Protein AF-A0A9W4GPB2-F1 (afdb_monomer_lite)

Secondary structure (DSSP, 8-state):
--------PPPP--SS-HHHHHHHHHHHHHHHHHHHHH--PPPPPPP-SHHHHHHH-HHHHHHHHHHSSTTHHHH-SSHHHHHHHHHHHS-HHHHHHHHHHHHHHHHH--SHHHHHHHHHHTT--SPPPTT--HHHHHHHHHHHHHHHHHHHTT-

Foldseek 3Di:
DDDPPPPPDPDPPPVDPPVVVVVVVVVVVVVVVCCVPVVDDPDDADDDDLVSLCVQQVLLLCLQQPCQAPCNVVVAVDPVRSVVVCLVPDDLVSLVVNLVSLVVLCVNDVDLVVSVVSSVSSHRHDAQDPPDRSSRRSVVVSVVSVVSSVVVVVD

Organism: NCBI:txid887465

Sequence (155 aa):
MRHELGEFYPVPDTGVPGPGVQEWLLRLAGHIARSVTEGVVPPPDVPQTHWEWHARFPELAQLLGGWFSQDMPDEFDDHDAALADYLSGTASALVARLTGELHELLALVPDDADLALAAATLGLEVQPPPPYTPAAWLSHLATALTAAGGAAGAS

pLDDT: mean 86.88, std 15.54, range [36.31, 98.38]

Radius of gyration: 20.27 Å; chains: 1; bounding box: 42×47×56 Å

InterPro domains:
  IPR041129 CdiI immunity protein [PF18593] (56-145)

Structure (mmCIF, N/CA/C/O backbone):
data_AF-A0A9W4GPB2-F1
#
_entry.id   AF-A0A9W4GPB2-F1
#
loop_
_atom_site.group_PDB
_atom_site.id
_atom_site.type_symbol
_atom_site.label_atom_id
_atom_site.label_alt_id
_atom_site.label_comp_id
_atom_site.label_asym_id
_atom_site.label_entity_id
_atom_site.label_seq_id
_atom_site.pdbx_PDB_ins_code
_atom_site.Cartn_x
_atom_site.Cartn_y
_atom_site.Cartn_z
_atom_site.occupancy
_atom_site.B_iso_or_equiv
_atom_site.auth_seq_id
_atom_site.auth_comp_id
_atom_site.auth_asym_id
_atom_site.auth_atom_id
_atom_site.pdbx_PDB_model_num
ATOM 1 N N . MET A 1 1 ? -20.337 -33.134 18.725 1.00 36.31 1 MET A N 1
ATOM 2 C CA . MET A 1 1 ? -19.636 -32.511 19.868 1.00 36.31 1 MET A CA 1
ATOM 3 C C . MET A 1 1 ? -19.137 -31.155 19.389 1.00 36.31 1 MET A C 1
ATOM 5 O O . MET A 1 1 ? -18.280 -31.124 18.521 1.00 36.31 1 MET A O 1
ATOM 9 N N . ARG A 1 2 ? -19.769 -30.058 19.822 1.00 42.16 2 ARG A N 1
ATOM 10 C CA . ARG A 1 2 ? -19.366 -28.677 19.502 1.00 42.16 2 ARG A CA 1
ATOM 11 C C . ARG A 1 2 ? -18.335 -28.256 20.551 1.00 42.16 2 ARG A C 1
ATOM 13 O O . ARG A 1 2 ? -18.672 -28.269 21.728 1.00 42.16 2 ARG A O 1
ATOM 20 N N . HIS A 1 3 ? -17.107 -27.954 20.141 1.00 41.41 3 HIS A N 1
ATOM 21 C CA . HIS A 1 3 ? -16.107 -27.336 21.013 1.00 41.41 3 HIS A CA 1
ATOM 22 C C . HIS A 1 3 ? -16.380 -25.829 21.060 1.00 41.41 3 HIS A C 1
ATOM 24 O O . HIS A 1 3 ? -16.205 -25.135 20.062 1.00 41.41 3 HIS A O 1
ATOM 30 N N . GLU A 1 4 ? -16.844 -25.337 22.205 1.00 52.44 4 GLU A N 1
ATOM 31 C CA . GLU A 1 4 ? -16.811 -23.915 22.544 1.00 52.44 4 GLU A CA 1
ATOM 32 C C . GLU A 1 4 ? -15.387 -23.584 23.004 1.00 52.44 4 GLU A C 1
ATOM 34 O O . GLU A 1 4 ? -15.024 -23.812 24.154 1.00 52.44 4 GLU A O 1
ATOM 39 N N . LEU A 1 5 ? -14.550 -23.099 22.087 1.00 51.34 5 LEU A N 1
ATOM 40 C CA . LEU A 1 5 ? -13.285 -22.450 22.429 1.00 51.34 5 LEU A CA 1
ATOM 41 C C . LEU A 1 5 ? -13.564 -20.958 22.606 1.00 51.34 5 LEU A C 1
ATOM 43 O O . LEU A 1 5 ? -13.316 -20.145 21.722 1.00 51.34 5 LEU A O 1
ATOM 47 N N . GLY A 1 6 ? -14.138 -20.607 23.754 1.00 44.66 6 GLY A N 1
ATOM 48 C CA . GLY A 1 6 ? -13.972 -19.262 24.285 1.00 44.66 6 GLY A CA 1
ATOM 49 C C . GLY A 1 6 ? -12.561 -19.180 24.843 1.00 44.66 6 GLY A C 1
ATOM 50 O O . GLY A 1 6 ? -12.348 -19.521 26.005 1.00 44.66 6 GLY A O 1
ATOM 51 N N . GLU A 1 7 ? -11.587 -18.808 24.014 1.00 46.72 7 GLU A N 1
ATOM 52 C CA . GLU A 1 7 ? -10.258 -18.475 24.516 1.00 46.72 7 GLU A CA 1
ATOM 53 C C . GLU A 1 7 ? -10.392 -17.250 25.425 1.00 46.72 7 GLU A C 1
ATOM 55 O O . GLU A 1 7 ? -10.532 -16.113 24.976 1.00 46.72 7 GLU A O 1
ATOM 60 N N . PHE A 1 8 ? -10.403 -17.494 26.735 1.00 46.47 8 PHE A N 1
ATOM 61 C CA . PHE A 1 8 ? -10.183 -16.455 27.726 1.00 46.47 8 PHE A CA 1
ATOM 62 C C . PHE A 1 8 ? -8.715 -16.054 27.631 1.00 46.47 8 PHE A C 1
ATOM 64 O O . PHE A 1 8 ? -7.857 -16.629 28.299 1.00 46.47 8 PHE A O 1
ATOM 71 N N . TYR A 1 9 ? -8.428 -15.076 26.777 1.00 52.41 9 TYR A N 1
ATOM 72 C CA . TYR A 1 9 ? -7.155 -14.378 26.831 1.00 52.41 9 TYR A CA 1
ATOM 73 C C . TYR A 1 9 ? -7.083 -13.666 28.184 1.00 52.41 9 TYR A C 1
ATOM 75 O O . TYR A 1 9 ? -7.931 -12.809 28.462 1.00 52.41 9 TYR A O 1
ATOM 83 N N . PRO A 1 10 ? -6.129 -14.020 29.066 1.00 56.00 10 PRO A N 1
ATOM 84 C CA . PRO A 1 10 ? -5.882 -13.202 30.238 1.00 56.00 10 PRO A CA 1
ATOM 85 C C . PRO A 1 10 ? -5.551 -11.792 29.751 1.00 56.00 10 PRO A C 1
ATOM 87 O O . PRO A 1 10 ? -4.793 -11.626 28.794 1.00 56.00 10 PRO A O 1
ATOM 90 N N . VAL A 1 11 ? -6.153 -10.782 30.384 1.00 55.78 11 VAL A N 1
ATOM 91 C CA . VAL A 1 11 ? -5.831 -9.383 30.090 1.00 55.78 11 VAL A CA 1
ATOM 92 C C . VAL A 1 11 ? -4.316 -9.231 30.259 1.00 55.78 11 VAL A C 1
ATOM 94 O O . VAL A 1 11 ? -3.819 -9.555 31.342 1.00 55.78 11 VAL A O 1
ATOM 97 N N . PRO A 1 12 ? -3.574 -8.822 29.212 1.00 52.44 12 PRO A N 1
ATOM 98 C CA . PRO A 1 12 ? -2.132 -8.685 29.313 1.00 52.44 12 PRO A CA 1
ATOM 99 C C . PRO A 1 12 ? -1.809 -7.708 30.440 1.00 52.44 12 PRO A C 1
ATOM 101 O O . PRO A 1 12 ? -2.438 -6.656 30.548 1.00 52.44 12 PRO A O 1
ATOM 104 N N . ASP A 1 13 ? -0.861 -8.074 31.300 1.00 60.28 13 ASP A N 1
ATOM 105 C CA . ASP A 1 13 ? -0.375 -7.173 32.339 1.00 60.28 13 ASP A CA 1
ATOM 106 C C . ASP A 1 13 ? 0.335 -5.999 31.658 1.00 60.28 13 ASP A C 1
ATOM 108 O O . ASP A 1 13 ? 1.452 -6.122 31.157 1.00 60.28 13 ASP A O 1
ATOM 112 N N . THR A 1 14 ? -0.361 -4.868 31.569 1.00 65.00 14 THR A N 1
ATOM 113 C CA . THR A 1 14 ? 0.113 -3.684 30.851 1.00 65.00 14 THR A CA 1
ATOM 114 C C . THR A 1 14 ? 1.098 -2.852 31.674 1.00 65.00 14 THR A C 1
ATOM 116 O O . THR A 1 14 ? 1.520 -1.795 31.209 1.00 65.00 14 THR A O 1
ATOM 119 N N . GLY A 1 15 ? 1.429 -3.253 32.912 1.00 62.06 15 GLY A N 1
ATOM 120 C CA . GLY A 1 15 ? 2.264 -2.459 33.824 1.00 62.06 15 GLY A CA 1
ATOM 121 C C . GLY A 1 15 ? 1.618 -1.137 34.270 1.00 62.06 15 GLY A C 1
ATOM 122 O O . GLY A 1 15 ? 2.272 -0.299 34.892 1.00 62.06 15 GLY A O 1
ATOM 123 N N . VAL A 1 16 ? 0.331 -0.938 33.964 1.00 61.31 16 VAL A N 1
ATOM 124 C CA . VAL A 1 16 ? -0.455 0.244 34.339 1.00 61.31 16 VAL A CA 1
ATOM 125 C C . VAL A 1 16 ? -1.303 -0.117 35.561 1.00 61.31 16 VAL A C 1
ATOM 127 O O . VAL A 1 16 ? -1.956 -1.162 35.548 1.00 61.31 16 VAL A O 1
ATOM 130 N N . PRO A 1 17 ? -1.357 0.719 36.617 1.00 68.31 17 PRO A N 1
ATOM 131 C CA . PRO A 1 17 ? -2.234 0.466 37.755 1.00 68.31 17 PRO A CA 1
ATOM 132 C C . PRO A 1 17 ? -3.680 0.259 37.282 1.00 68.31 17 PRO A C 1
ATOM 134 O O . PRO A 1 17 ? -4.198 1.079 36.524 1.00 68.31 17 PRO A O 1
ATOM 137 N N . GLY A 1 18 ? -4.348 -0.798 37.759 1.00 63.53 18 GLY A N 1
ATOM 138 C CA . GLY A 1 18 ? -5.713 -1.176 37.350 1.00 63.53 18 GLY A CA 1
ATOM 139 C C . GLY A 1 18 ? -6.746 -0.032 37.252 1.00 63.53 18 GLY A C 1
ATOM 140 O O . GLY A 1 18 ? -7.523 -0.028 36.296 1.00 63.53 18 GLY A O 1
ATOM 141 N N . PRO A 1 19 ? -6.739 0.985 38.143 1.00 68.12 19 PRO A N 1
ATOM 142 C CA . PRO A 1 19 ? -7.619 2.151 38.014 1.00 68.12 19 PRO A CA 1
ATOM 143 C C . PRO A 1 19 ? -7.389 2.973 36.735 1.00 68.12 19 PRO A C 1
ATOM 145 O O . PRO A 1 19 ? -8.347 3.463 36.143 1.00 68.12 19 PRO A O 1
ATOM 148 N N . GLY A 1 20 ? -6.137 3.087 36.278 1.00 73.38 20 GLY A N 1
ATOM 149 C CA . GLY A 1 20 ? -5.782 3.805 35.052 1.00 73.38 20 GLY A CA 1
ATOM 150 C C . GLY A 1 20 ? -6.243 3.077 33.789 1.00 73.38 20 GLY A C 1
ATOM 151 O O . GLY A 1 20 ? -6.675 3.720 32.836 1.00 73.38 20 GLY A O 1
ATOM 152 N N . VAL A 1 21 ? -6.235 1.739 33.803 1.00 76.50 21 VAL A N 1
ATOM 153 C CA . VAL A 1 21 ? -6.758 0.921 32.694 1.00 76.50 21 VAL A CA 1
ATOM 154 C C . VAL A 1 21 ? -8.273 1.071 32.579 1.00 76.50 21 VAL A C 1
ATOM 156 O O . VAL A 1 21 ? -8.785 1.305 31.487 1.00 76.50 21 VAL A O 1
ATOM 159 N N . GLN A 1 22 ? -9.003 0.989 33.696 1.00 78.81 22 GLN A N 1
ATOM 160 C CA . GLN A 1 22 ? -10.459 1.149 33.686 1.00 78.81 22 GLN A CA 1
ATOM 161 C C . GLN A 1 22 ? -10.876 2.557 33.239 1.00 78.81 22 GLN A C 1
ATOM 163 O O . GLN A 1 22 ? -11.804 2.703 32.443 1.00 78.81 22 GLN A O 1
ATOM 168 N N . GLU A 1 23 ? -10.182 3.593 33.712 1.00 82.12 23 GLU A N 1
ATOM 169 C CA . GLU A 1 23 ? -10.429 4.970 33.282 1.00 82.12 23 GLU A CA 1
ATOM 170 C C . GLU A 1 23 ? -10.156 5.157 31.782 1.00 82.12 23 GLU A C 1
ATOM 172 O O . GLU A 1 23 ? -10.968 5.757 31.072 1.00 82.12 23 GLU A O 1
ATOM 177 N N . TRP A 1 24 ? -9.049 4.606 31.279 1.00 84.81 24 TRP A N 1
ATOM 178 C CA . TRP A 1 24 ? -8.721 4.631 29.855 1.00 84.81 24 TRP A CA 1
ATOM 179 C C . TRP A 1 24 ? -9.780 3.913 29.004 1.00 84.81 24 TRP A C 1
ATOM 181 O O . TRP A 1 24 ? -10.261 4.489 28.026 1.00 84.81 24 TRP A O 1
ATOM 191 N N . LEU A 1 25 ? -10.224 2.716 29.414 1.00 87.56 25 LEU A N 1
ATOM 192 C CA . LEU A 1 25 ? -11.274 1.955 28.723 1.00 87.56 25 LEU A CA 1
ATOM 193 C C . LEU A 1 25 ? -12.601 2.719 28.665 1.00 87.56 25 LEU A C 1
ATOM 195 O O . LEU A 1 25 ? -13.259 2.728 27.627 1.00 87.56 25 LEU A O 1
ATOM 199 N N . LEU A 1 26 ? -12.992 3.396 29.750 1.00 89.00 26 LEU A N 1
ATOM 200 C CA . LEU A 1 26 ? -14.215 4.204 29.776 1.00 89.00 26 LEU A CA 1
ATOM 201 C C . LEU A 1 26 ? -14.119 5.425 28.853 1.00 89.00 26 LEU A C 1
ATOM 203 O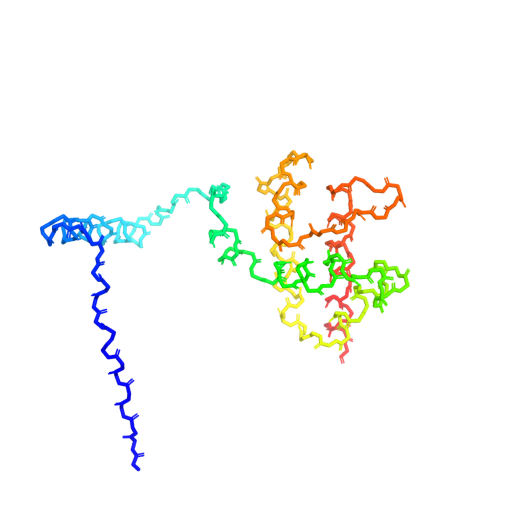 O . LEU A 1 26 ? -15.087 5.749 28.164 1.00 89.00 26 LEU A O 1
ATOM 207 N N . ARG A 1 27 ? -12.953 6.082 28.789 1.00 88.31 27 ARG A N 1
ATOM 208 C CA . ARG A 1 27 ? -12.713 7.190 27.849 1.00 88.31 27 ARG A CA 1
ATOM 209 C C . ARG A 1 27 ? -12.768 6.718 26.396 1.00 88.31 27 ARG A C 1
ATOM 211 O O . ARG A 1 27 ? -13.387 7.390 25.570 1.00 88.31 27 ARG A O 1
ATOM 218 N N . LEU A 1 28 ? -12.171 5.564 26.097 1.00 87.25 28 LEU A N 1
ATOM 219 C CA . LEU A 1 28 ? -12.225 4.945 24.773 1.00 87.25 28 LEU A CA 1
ATOM 220 C C . LEU A 1 28 ? -13.665 4.578 24.389 1.00 87.25 28 LEU A C 1
ATOM 222 O O . LEU A 1 28 ? -14.122 4.951 23.311 1.00 87.25 28 LEU A O 1
ATOM 226 N N . ALA A 1 29 ? -14.406 3.925 25.288 1.00 87.88 29 ALA A N 1
ATOM 227 C CA . ALA A 1 29 ? -15.808 3.576 25.070 1.00 87.88 29 ALA A CA 1
ATOM 228 C C . ALA A 1 29 ? -16.676 4.819 24.807 1.00 87.88 29 ALA A C 1
ATOM 230 O O . ALA A 1 29 ? -17.509 4.804 23.902 1.00 87.88 29 ALA A O 1
ATOM 231 N N . GLY A 1 30 ? -16.443 5.914 25.540 1.00 88.31 30 GLY A N 1
ATOM 232 C CA . GLY A 1 30 ? -17.103 7.198 25.292 1.00 88.31 30 GLY A CA 1
ATOM 233 C C . GLY A 1 30 ? -16.793 7.772 23.906 1.00 88.31 30 GLY A C 1
ATOM 234 O O . GLY A 1 30 ? -17.695 8.264 23.229 1.00 88.31 30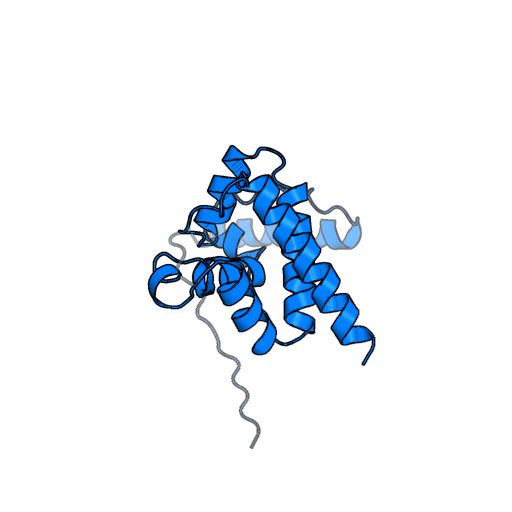 GLY A O 1
ATOM 235 N N . HIS A 1 31 ? -15.542 7.663 23.449 1.00 84.69 31 HIS A N 1
ATOM 236 C CA . HIS A 1 31 ? -15.155 8.068 22.095 1.00 84.69 31 HIS A CA 1
ATOM 237 C C . HIS A 1 31 ? -15.860 7.235 21.022 1.00 84.69 31 HIS A C 1
ATOM 239 O O . HIS A 1 31 ? -16.450 7.808 20.111 1.00 84.69 31 HIS A O 1
ATOM 245 N N . ILE A 1 32 ? -15.861 5.906 21.164 1.00 86.38 32 ILE A N 1
ATOM 246 C CA . ILE A 1 32 ? -16.519 4.990 20.223 1.00 86.38 32 ILE A CA 1
ATOM 247 C C . ILE A 1 32 ? -18.024 5.271 20.164 1.00 86.38 32 ILE A C 1
ATOM 249 O O . ILE A 1 32 ? -18.581 5.409 19.077 1.00 86.38 32 ILE A O 1
ATOM 253 N N . ALA A 1 33 ? -18.684 5.415 21.318 1.00 87.69 33 ALA A N 1
ATOM 254 C CA . ALA A 1 33 ? -20.115 5.707 21.382 1.00 87.69 33 ALA A CA 1
ATOM 255 C C . ALA A 1 33 ? -20.461 7.022 20.669 1.00 87.69 33 ALA A C 1
ATOM 257 O O . ALA A 1 33 ? -21.445 7.086 19.928 1.00 87.69 33 ALA A O 1
ATOM 258 N N . ARG A 1 34 ? -19.626 8.054 20.845 1.00 84.94 34 ARG A N 1
ATOM 259 C CA . ARG A 1 34 ? -19.772 9.332 20.147 1.00 84.94 34 ARG A CA 1
ATOM 260 C C . ARG A 1 34 ? -19.576 9.185 18.640 1.00 84.94 34 ARG A C 1
ATOM 262 O O . ARG A 1 34 ? -20.415 9.665 17.889 1.00 84.94 34 ARG A O 1
ATOM 269 N N . SER A 1 35 ? -18.536 8.483 18.193 1.00 85.50 35 SER A N 1
ATOM 270 C CA . SER A 1 35 ? -18.303 8.239 16.764 1.00 85.50 35 SER A CA 1
ATOM 271 C C . SER A 1 35 ? -19.462 7.491 16.105 1.00 85.50 35 SER A C 1
ATOM 273 O O . SER A 1 35 ? -19.877 7.862 15.013 1.00 85.50 35 SER A O 1
ATOM 275 N N . VAL A 1 36 ? -20.037 6.494 16.785 1.00 86.31 36 VAL A N 1
ATOM 276 C CA . VAL A 1 36 ? -21.202 5.742 16.287 1.00 86.31 36 VAL A CA 1
ATOM 277 C C . VAL A 1 36 ? -22.466 6.603 16.250 1.00 86.31 36 VAL A C 1
ATOM 279 O O . VAL A 1 36 ? -23.245 6.504 15.308 1.00 86.31 36 VAL A O 1
ATOM 282 N N . THR A 1 37 ? -22.684 7.441 17.265 1.00 90.62 37 THR A N 1
ATOM 283 C CA . THR A 1 37 ? -23.923 8.228 17.396 1.00 90.62 37 THR A CA 1
ATOM 284 C C . THR A 1 37 ? -23.917 9.472 16.513 1.00 90.62 37 THR A C 1
ATOM 286 O O . THR A 1 37 ? -24.928 9.810 15.904 1.00 90.62 37 THR A O 1
ATOM 289 N N . GLU A 1 38 ? -22.785 10.168 16.454 1.00 89.69 38 GLU A N 1
ATOM 290 C CA . GLU A 1 38 ? -22.657 11.476 15.806 1.00 89.69 38 GLU A CA 1
ATOM 291 C C . GLU A 1 38 ? -21.996 11.381 14.424 1.00 89.69 38 GLU A C 1
ATOM 293 O O . GLU A 1 38 ? -21.924 12.378 13.710 1.00 89.69 38 GLU A O 1
ATOM 298 N N . GLY A 1 39 ? -21.483 10.206 14.041 1.00 81.19 39 GLY A N 1
ATOM 299 C CA . GLY A 1 39 ? -20.720 10.020 12.802 1.00 81.19 39 GLY A CA 1
ATOM 300 C C . GLY A 1 39 ? -19.358 10.722 12.807 1.00 81.19 39 GLY A C 1
ATOM 301 O O . GLY A 1 39 ? -18.717 10.830 11.765 1.00 81.19 39 GLY A O 1
ATOM 302 N N . VAL A 1 40 ? -18.908 11.222 13.964 1.00 78.69 40 VAL A N 1
ATOM 303 C CA . VAL A 1 40 ? -17.637 11.940 14.101 1.00 78.69 40 VAL A CA 1
ATOM 304 C C . VAL A 1 40 ? -16.508 10.928 14.239 1.00 78.69 40 VAL A C 1
ATOM 306 O O . VAL A 1 40 ? -16.255 10.392 15.320 1.00 78.69 40 VAL A O 1
ATOM 309 N N . VAL A 1 41 ? -15.815 10.673 13.137 1.00 72.56 41 VAL A N 1
ATOM 310 C CA . VAL A 1 41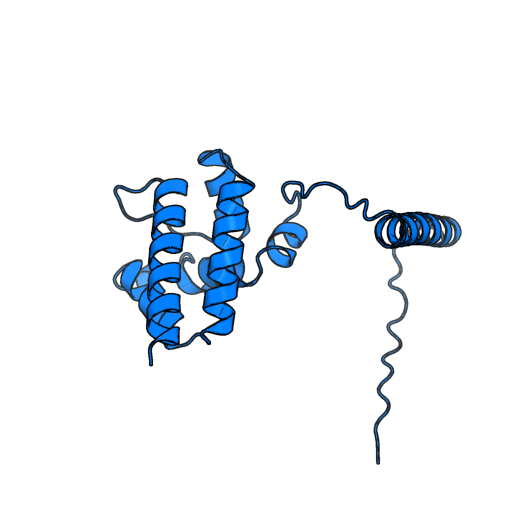 ? -14.563 9.911 13.114 1.00 72.56 41 VAL A CA 1
ATOM 311 C C . VAL A 1 41 ? -13.419 10.916 12.955 1.00 72.56 41 VAL A C 1
ATOM 313 O O . VAL A 1 41 ? -13.554 11.842 12.150 1.00 72.56 41 VAL A O 1
ATOM 316 N N . PRO A 1 42 ? -12.318 10.798 13.724 1.00 70.12 42 PRO A N 1
ATOM 317 C CA . PRO A 1 42 ? -11.126 11.599 13.475 1.00 70.12 42 PRO A CA 1
ATOM 318 C C . PRO A 1 42 ? -10.712 11.479 12.002 1.00 70.12 42 PRO A C 1
ATOM 320 O O . PRO A 1 42 ? -10.854 10.392 11.432 1.00 70.12 42 PRO A O 1
ATOM 323 N N . PRO A 1 43 ? -10.221 12.559 11.372 1.00 69.81 43 PRO A N 1
ATOM 324 C CA . PRO A 1 43 ? -9.683 12.443 10.028 1.00 69.81 43 PRO A CA 1
ATOM 325 C C . PRO A 1 43 ? -8.557 11.398 10.032 1.00 69.81 43 PRO A C 1
ATOM 327 O O . PRO A 1 43 ? -7.814 11.316 11.015 1.00 69.81 43 PRO A O 1
ATOM 330 N N . PRO A 1 44 ? -8.438 10.587 8.971 1.00 70.81 44 PRO A N 1
ATOM 331 C CA . PRO A 1 44 ? -7.320 9.670 8.847 1.00 70.81 44 PRO A CA 1
ATOM 332 C C . PRO A 1 44 ? -6.013 10.465 8.877 1.00 70.81 44 PRO A C 1
ATOM 334 O O . PRO A 1 44 ? -5.821 11.367 8.065 1.00 70.81 44 PRO A O 1
ATOM 337 N N . ASP A 1 45 ? -5.138 10.120 9.814 1.00 84.25 45 ASP A N 1
ATOM 338 C CA . ASP A 1 45 ? -3.809 10.717 9.952 1.00 84.25 45 ASP A CA 1
ATOM 339 C C . ASP A 1 45 ? -2.746 9.775 9.375 1.00 84.25 45 ASP A C 1
ATOM 341 O O . ASP A 1 45 ? -3.020 8.591 9.147 1.00 84.25 45 ASP A O 1
ATOM 345 N N . VAL A 1 46 ? -1.545 10.281 9.115 1.00 88.75 46 VAL A N 1
ATOM 346 C CA . VAL A 1 46 ? -0.426 9.450 8.654 1.00 88.75 46 VAL A CA 1
ATOM 347 C C . VAL A 1 46 ? -0.002 8.518 9.799 1.00 88.75 46 VAL A C 1
ATOM 349 O O . VAL A 1 46 ? 0.228 9.010 10.911 1.00 88.75 46 VAL A O 1
ATOM 352 N N . PRO A 1 47 ? 0.104 7.190 9.572 1.00 93.00 47 PRO A N 1
ATOM 353 C CA . PRO A 1 47 ? 0.591 6.265 10.587 1.00 93.00 47 PRO A CA 1
ATOM 354 C C . PRO A 1 47 ? 1.963 6.683 11.125 1.00 93.00 47 PRO A C 1
ATOM 356 O O . PRO A 1 47 ? 2.845 7.105 10.379 1.00 93.00 47 PRO A O 1
ATOM 359 N N . GLN A 1 48 ? 2.149 6.549 12.431 1.00 89.00 48 GLN A N 1
ATOM 360 C CA . GLN A 1 48 ? 3.353 6.982 13.140 1.00 89.00 48 GLN A CA 1
ATOM 361 C C . GLN A 1 48 ? 4.243 5.803 13.524 1.00 89.00 48 GLN A C 1
ATOM 363 O O . GLN A 1 48 ? 5.457 5.948 13.662 1.00 89.00 48 GLN A O 1
ATOM 368 N N . THR A 1 49 ? 3.652 4.623 13.718 1.00 90.56 49 THR A N 1
ATOM 369 C CA . THR A 1 49 ? 4.390 3.429 14.143 1.00 90.56 49 THR A CA 1
ATOM 370 C C . THR A 1 49 ? 4.389 2.345 13.077 1.00 90.56 49 THR A C 1
ATOM 372 O O . THR A 1 49 ? 3.449 2.215 12.296 1.00 90.56 49 THR A O 1
ATOM 375 N N . HIS A 1 50 ? 5.423 1.502 13.096 1.00 88.25 50 HIS A N 1
ATOM 376 C CA . HIS A 1 50 ? 5.524 0.328 12.226 1.00 88.25 50 HIS A CA 1
ATOM 377 C C . HIS A 1 50 ? 4.258 -0.546 12.262 1.00 88.25 50 HIS A C 1
ATOM 379 O O . HIS A 1 50 ? 3.804 -1.025 11.225 1.00 88.25 50 HIS A O 1
ATOM 385 N N . TRP A 1 51 ? 3.664 -0.740 13.446 1.00 93.38 51 TRP A N 1
ATOM 386 C CA . TRP A 1 51 ? 2.427 -1.509 13.585 1.00 93.38 51 TRP A CA 1
ATOM 387 C C . TRP A 1 51 ? 1.233 -0.818 12.914 1.00 93.38 51 TRP A C 1
ATOM 389 O O . TRP A 1 51 ? 0.471 -1.489 12.228 1.00 93.38 51 TRP A O 1
ATOM 399 N N . GLU A 1 52 ? 1.079 0.502 13.059 1.00 94.06 52 GLU A N 1
ATOM 400 C CA . GLU A 1 52 ? -0.013 1.243 12.408 1.00 94.06 52 GLU A CA 1
ATOM 401 C C . GLU A 1 52 ? 0.101 1.192 10.879 1.00 94.06 52 GLU A C 1
ATOM 403 O O . GLU A 1 52 ? -0.911 1.029 10.200 1.00 94.06 52 GLU A O 1
ATOM 408 N N . TRP A 1 53 ? 1.326 1.268 10.343 1.00 96.00 53 TRP A N 1
ATOM 409 C CA . TRP A 1 53 ? 1.591 1.095 8.913 1.00 96.00 53 TRP A CA 1
ATOM 410 C C . TRP A 1 53 ? 1.117 -0.275 8.414 1.00 96.00 53 TRP A C 1
ATOM 412 O O . TRP A 1 53 ? 0.311 -0.348 7.489 1.00 96.00 53 TRP A O 1
ATOM 422 N N . HIS A 1 54 ? 1.536 -1.355 9.075 1.00 95.81 54 HIS A N 1
ATOM 423 C CA . HIS A 1 54 ? 1.176 -2.721 8.676 1.00 95.81 54 HIS A CA 1
ATOM 424 C C . HIS A 1 54 ? -0.295 -3.067 8.930 1.00 95.81 54 HIS A C 1
ATOM 426 O O . HIS A 1 54 ? -0.875 -3.874 8.209 1.00 95.81 54 HIS A O 1
ATOM 432 N N . ALA A 1 55 ? -0.917 -2.467 9.946 1.00 94.06 55 ALA A N 1
ATOM 433 C CA . ALA A 1 55 ? -2.339 -2.647 10.208 1.00 94.06 55 ALA A CA 1
ATOM 434 C C . ALA A 1 55 ? -3.206 -1.956 9.145 1.00 94.06 55 ALA A C 1
ATOM 436 O O . ALA A 1 55 ? -4.283 -2.456 8.815 1.00 94.06 55 ALA A O 1
ATOM 437 N N . ARG A 1 56 ? -2.748 -0.813 8.618 1.00 95.25 56 ARG A N 1
ATOM 438 C CA . ARG A 1 56 ? -3.485 -0.024 7.628 1.00 95.25 56 ARG A CA 1
ATOM 439 C C . ARG A 1 56 ? -3.277 -0.503 6.194 1.00 95.25 56 ARG A C 1
ATOM 441 O O . ARG A 1 56 ? -4.239 -0.495 5.435 1.00 95.25 56 ARG A O 1
ATOM 448 N N . PHE A 1 57 ? -2.069 -0.947 5.848 1.00 97.81 57 PHE A N 1
ATOM 449 C CA . PHE A 1 57 ? -1.702 -1.347 4.484 1.00 97.81 57 PHE A CA 1
ATOM 450 C C . PHE A 1 57 ? -1.169 -2.794 4.413 1.00 97.81 57 PHE A C 1
ATOM 452 O O . PHE A 1 57 ? -0.028 -3.005 3.995 1.00 97.81 57 PHE A O 1
ATOM 459 N N . PRO A 1 58 ? -1.932 -3.805 4.871 1.00 97.75 58 PRO A N 1
ATOM 460 C CA . PRO A 1 58 ? -1.438 -5.176 4.963 1.00 97.75 58 PRO A CA 1
ATOM 461 C C . PRO A 1 58 ? -1.121 -5.817 3.607 1.00 97.75 58 PRO A C 1
ATOM 463 O O . PRO A 1 58 ? -0.132 -6.539 3.511 1.00 97.75 58 PRO A O 1
ATOM 466 N N . GLU A 1 59 ? -1.916 -5.572 2.560 1.00 98.38 59 GLU A N 1
ATOM 467 C CA . GLU A 1 59 ? -1.655 -6.174 1.245 1.00 98.38 59 GLU A CA 1
ATOM 468 C C . GLU A 1 59 ? -0.483 -5.478 0.554 1.00 98.38 59 GLU A C 1
ATOM 470 O O . GLU A 1 59 ? 0.329 -6.126 -0.106 1.00 98.38 59 GLU A O 1
ATOM 475 N N . LEU A 1 60 ? -0.357 -4.161 0.740 1.00 98.25 60 LEU A N 1
ATOM 476 C CA . LEU A 1 60 ? 0.801 -3.424 0.246 1.00 98.25 60 LEU A CA 1
ATOM 477 C C . LEU A 1 60 ? 2.087 -3.849 0.958 1.00 98.25 60 LEU A C 1
ATOM 479 O O . LEU A 1 60 ? 3.093 -4.064 0.289 1.00 98.25 60 LEU A O 1
ATOM 483 N N . ALA A 1 61 ? 2.053 -4.037 2.280 1.00 98.06 61 ALA A N 1
ATOM 484 C CA . ALA A 1 61 ? 3.192 -4.569 3.025 1.00 98.06 61 ALA A CA 1
ATOM 485 C C . ALA A 1 61 ? 3.585 -5.972 2.537 1.00 98.06 61 ALA A C 1
ATOM 487 O O . ALA A 1 61 ? 4.766 -6.268 2.377 1.00 98.06 61 ALA A O 1
ATOM 488 N N . GLN A 1 62 ? 2.599 -6.823 2.237 1.00 97.62 62 GLN A N 1
ATOM 489 C CA . GLN A 1 62 ? 2.850 -8.153 1.686 1.00 97.62 62 GLN A CA 1
ATOM 490 C C . GLN A 1 62 ? 3.525 -8.096 0.309 1.00 97.62 62 GLN A C 1
ATOM 492 O O . GLN A 1 62 ? 4.458 -8.858 0.064 1.00 97.62 62 GLN A O 1
ATOM 497 N N . LEU A 1 63 ? 3.073 -7.217 -0.592 1.00 98.25 63 LEU A N 1
ATOM 498 C CA . LEU A 1 63 ? 3.704 -7.052 -1.903 1.00 98.25 63 LEU A CA 1
ATOM 499 C C . LEU A 1 63 ? 5.132 -6.511 -1.762 1.00 98.25 63 LEU A C 1
ATOM 501 O O . LEU A 1 63 ? 6.060 -7.086 -2.324 1.00 98.25 63 LEU A O 1
ATOM 505 N N . LEU A 1 64 ? 5.305 -5.411 -1.024 1.00 98.12 64 LEU A N 1
ATOM 506 C CA . LEU A 1 64 ? 6.592 -4.727 -0.910 1.00 98.12 64 LEU A CA 1
ATOM 507 C C . LEU A 1 64 ? 7.626 -5.601 -0.192 1.00 98.12 64 LEU A C 1
ATOM 509 O O . LEU A 1 64 ? 8.693 -5.837 -0.745 1.00 98.12 64 LEU A O 1
ATOM 513 N N . GLY A 1 65 ? 7.286 -6.148 0.976 1.00 97.25 65 GLY A N 1
ATOM 514 C CA . GLY A 1 65 ? 8.183 -7.019 1.737 1.00 97.25 65 GLY A CA 1
ATOM 515 C C . GLY A 1 65 ? 8.340 -8.432 1.171 1.00 97.25 65 GLY A C 1
ATOM 516 O O . GLY A 1 65 ? 9.290 -9.120 1.528 1.00 97.25 65 GLY A O 1
ATOM 517 N N . GLY A 1 66 ? 7.415 -8.889 0.321 1.00 96.81 66 GLY A N 1
ATOM 518 C CA . GLY A 1 66 ? 7.459 -10.227 -0.273 1.00 96.81 66 GLY A CA 1
ATOM 519 C C . GLY A 1 66 ? 8.172 -10.282 -1.623 1.00 96.81 66 GLY A C 1
ATOM 520 O O . GLY A 1 66 ? 9.005 -11.154 -1.824 1.00 96.81 66 GLY A O 1
ATOM 521 N N . TRP A 1 67 ? 7.852 -9.361 -2.538 1.00 98.12 67 TRP A N 1
ATOM 522 C CA . TRP A 1 67 ? 8.342 -9.377 -3.928 1.00 98.12 67 TRP A CA 1
ATOM 523 C C . TRP A 1 67 ? 9.328 -8.256 -4.246 1.00 98.12 67 TRP A C 1
ATOM 525 O O . TRP A 1 67 ? 10.009 -8.320 -5.264 1.00 98.12 67 TRP A O 1
ATOM 535 N N . PHE A 1 68 ? 9.413 -7.226 -3.403 1.00 98.00 68 PHE A N 1
ATOM 536 C CA . PHE A 1 68 ? 10.337 -6.101 -3.572 1.00 98.00 68 PHE A CA 1
ATOM 537 C C . PHE A 1 68 ? 11.292 -5.958 -2.371 1.00 98.00 68 PHE A C 1
ATOM 539 O O . PHE A 1 68 ? 11.743 -4.856 -2.037 1.00 98.00 68 PHE A O 1
ATOM 546 N N . SER A 1 69 ? 11.606 -7.092 -1.740 1.00 96.88 69 SER A N 1
ATOM 547 C CA . SER A 1 69 ? 12.649 -7.231 -0.723 1.00 96.88 69 SER A CA 1
ATOM 548 C C . SER A 1 69 ? 14.043 -7.250 -1.357 1.00 96.88 69 SER A C 1
ATOM 550 O O . SER A 1 69 ? 14.188 -7.352 -2.576 1.00 96.88 69 SER A O 1
ATOM 552 N N . GLN A 1 70 ? 15.089 -7.205 -0.533 1.00 97.00 70 GLN A N 1
ATOM 553 C CA . GLN A 1 70 ? 16.481 -7.275 -0.989 1.00 97.00 70 GLN A CA 1
ATOM 554 C C . GLN A 1 70 ? 16.815 -8.520 -1.838 1.00 97.00 70 GLN A C 1
ATOM 556 O O . GLN A 1 70 ? 17.779 -8.476 -2.600 1.00 97.00 70 GLN A O 1
ATOM 561 N N . ASP A 1 71 ? 16.036 -9.600 -1.711 1.00 96.81 71 ASP A N 1
ATOM 562 C CA . ASP A 1 71 ? 16.260 -10.876 -2.403 1.00 96.81 71 ASP A CA 1
ATOM 563 C C . ASP A 1 71 ? 15.657 -10.881 -3.826 1.00 96.81 71 ASP A C 1
ATOM 565 O O . ASP A 1 71 ? 15.984 -11.738 -4.645 1.00 96.81 71 ASP A O 1
ATOM 569 N N . MET A 1 72 ? 14.828 -9.886 -4.168 1.00 97.62 72 MET A N 1
ATOM 570 C CA . MET A 1 72 ? 14.160 -9.776 -5.471 1.00 97.62 72 MET A CA 1
ATOM 571 C C . MET A 1 72 ? 15.103 -9.914 -6.682 1.00 97.62 72 MET A C 1
ATOM 573 O O . MET A 1 72 ? 14.753 -10.668 -7.590 1.00 97.62 72 MET A O 1
ATOM 577 N N . PRO A 1 73 ? 16.292 -9.274 -6.733 1.00 96.50 73 PRO A N 1
ATOM 578 C CA . PRO A 1 73 ? 17.185 -9.390 -7.890 1.00 96.50 73 PRO A CA 1
ATOM 579 C C . PRO A 1 73 ? 17.786 -10.789 -8.091 1.00 96.50 73 PRO A C 1
ATOM 581 O O . PRO A 1 73 ? 18.304 -11.073 -9.170 1.00 96.50 73 PRO A O 1
ATOM 584 N N . ASP A 1 74 ? 17.759 -11.638 -7.060 1.00 97.19 74 ASP A N 1
ATOM 585 C CA . ASP A 1 74 ? 18.203 -13.031 -7.148 1.00 97.19 74 ASP A CA 1
ATOM 586 C C . ASP A 1 74 ? 17.066 -13.966 -7.605 1.00 97.19 74 ASP A C 1
ATOM 588 O O . ASP A 1 74 ? 17.329 -15.032 -8.169 1.00 97.19 74 ASP A O 1
ATOM 592 N N . GLU A 1 75 ? 15.807 -13.575 -7.380 1.00 97.31 75 GLU A N 1
ATOM 593 C CA . GLU A 1 75 ? 14.613 -14.366 -7.702 1.00 97.31 75 GLU A CA 1
ATOM 594 C C . GLU A 1 75 ? 13.973 -13.990 -9.048 1.00 97.31 75 GLU A C 1
ATOM 596 O O . GLU A 1 75 ? 13.400 -14.851 -9.722 1.00 97.31 75 GLU A O 1
ATOM 601 N N . PHE A 1 76 ? 14.089 -12.727 -9.462 1.00 97.62 76 PHE A N 1
ATOM 602 C CA . PHE A 1 76 ? 13.402 -12.175 -10.627 1.00 97.62 76 PHE A CA 1
ATOM 603 C C . PHE A 1 76 ? 14.346 -11.374 -11.526 1.00 97.62 76 PHE A C 1
ATOM 605 O O . PHE A 1 76 ? 15.244 -10.677 -11.059 1.00 97.62 76 PHE A O 1
ATOM 612 N N . ASP A 1 77 ? 14.088 -11.425 -12.836 1.00 96.56 77 ASP A N 1
ATOM 613 C CA . ASP A 1 77 ? 14.863 -10.667 -13.827 1.00 96.56 77 ASP A CA 1
ATOM 614 C C . ASP A 1 77 ? 14.695 -9.145 -13.649 1.00 96.56 77 ASP A C 1
ATOM 616 O O . ASP A 1 77 ? 15.649 -8.380 -13.812 1.00 96.56 77 ASP A O 1
ATOM 620 N N . ASP A 1 78 ? 13.474 -8.696 -13.337 1.00 96.44 78 ASP A N 1
ATOM 621 C CA . ASP A 1 78 ? 13.131 -7.291 -13.130 1.00 96.44 78 ASP A CA 1
ATOM 622 C C . ASP A 1 78 ? 11.849 -7.108 -12.288 1.00 96.44 78 ASP A C 1
ATOM 624 O O . ASP A 1 78 ? 11.211 -8.062 -11.834 1.00 96.44 78 ASP A O 1
ATOM 628 N N . HIS A 1 79 ? 11.481 -5.843 -12.048 1.00 97.00 79 HIS A N 1
ATOM 629 C CA . HIS A 1 79 ? 10.318 -5.475 -11.233 1.00 97.00 79 HIS A CA 1
ATOM 630 C C . HIS A 1 79 ? 8.991 -5.904 -11.867 1.00 97.00 79 HIS A C 1
ATOM 632 O O . HIS A 1 79 ? 8.037 -6.189 -11.141 1.00 97.00 79 HIS A O 1
ATOM 638 N N . ASP A 1 80 ? 8.926 -5.960 -13.199 1.00 96.12 80 ASP A N 1
ATOM 639 C CA . ASP A 1 80 ? 7.718 -6.361 -13.914 1.00 96.12 80 ASP A CA 1
ATOM 640 C C . ASP A 1 80 ? 7.522 -7.879 -13.811 1.00 96.12 80 ASP A C 1
ATOM 642 O O . ASP A 1 80 ? 6.395 -8.341 -13.622 1.00 96.12 80 ASP A O 1
ATOM 646 N N . ALA A 1 81 ? 8.609 -8.657 -13.854 1.00 97.56 81 ALA A N 1
ATOM 647 C CA . ALA A 1 81 ? 8.600 -10.095 -13.617 1.00 97.56 81 ALA A CA 1
ATOM 648 C C . ALA A 1 81 ? 8.144 -10.431 -12.189 1.00 97.56 81 ALA A C 1
ATOM 650 O O . ALA A 1 81 ? 7.263 -11.277 -12.021 1.00 97.56 81 ALA A O 1
ATOM 651 N N . ALA A 1 82 ? 8.665 -9.725 -11.179 1.00 97.88 82 ALA A N 1
ATOM 652 C CA . ALA A 1 82 ? 8.230 -9.879 -9.789 1.00 97.88 82 ALA A CA 1
ATOM 653 C C . ALA A 1 82 ? 6.731 -9.556 -9.621 1.00 97.88 82 ALA A C 1
ATOM 655 O O . ALA A 1 82 ? 5.979 -10.324 -9.019 1.00 97.88 82 ALA A O 1
ATOM 656 N N . LEU A 1 83 ? 6.254 -8.456 -10.219 1.00 97.31 83 LEU A N 1
ATOM 657 C CA . LEU A 1 83 ? 4.836 -8.094 -10.176 1.00 97.31 83 LEU A CA 1
ATOM 658 C C . LEU A 1 83 ? 3.946 -9.125 -10.891 1.00 97.31 83 LEU A C 1
ATOM 660 O O . LEU A 1 83 ? 2.858 -9.446 -10.410 1.00 97.31 83 LEU A O 1
ATOM 664 N N . ALA A 1 84 ? 4.382 -9.638 -12.042 1.00 97.00 84 ALA A N 1
ATOM 665 C CA . ALA A 1 84 ? 3.639 -10.641 -12.796 1.00 97.00 84 ALA A CA 1
ATOM 666 C C . ALA A 1 84 ? 3.509 -11.960 -12.020 1.00 97.00 84 ALA A C 1
ATOM 668 O O . ALA A 1 84 ? 2.426 -12.553 -12.011 1.00 97.00 84 ALA A O 1
ATOM 669 N N . ASP A 1 85 ? 4.576 -12.386 -11.340 1.00 97.62 85 ASP A N 1
ATOM 670 C CA . ASP A 1 85 ? 4.558 -13.557 -10.465 1.00 97.62 85 ASP A CA 1
ATOM 671 C C . ASP A 1 85 ? 3.546 -13.381 -9.323 1.00 97.62 85 ASP A C 1
ATOM 673 O O . ASP A 1 85 ? 2.620 -14.194 -9.200 1.00 97.62 85 ASP A O 1
ATOM 677 N N . TYR A 1 86 ? 3.617 -12.258 -8.595 1.00 96.94 86 TYR A N 1
ATOM 678 C CA . TYR A 1 86 ? 2.651 -11.910 -7.548 1.00 96.94 86 TYR A CA 1
ATOM 679 C C . TYR A 1 86 ? 1.205 -11.988 -8.052 1.00 96.94 86 TYR A C 1
ATOM 681 O O . TYR A 1 86 ? 0.347 -12.621 -7.429 1.00 96.94 86 TYR A O 1
ATOM 689 N N . LEU A 1 87 ? 0.917 -11.373 -9.203 1.00 96.19 87 LEU A N 1
ATOM 690 C CA . LEU A 1 87 ? -0.429 -11.341 -9.777 1.00 96.19 87 LEU A CA 1
ATOM 691 C C . LEU A 1 87 ? -0.920 -12.723 -10.218 1.00 96.19 87 LEU A C 1
ATOM 693 O O . LEU A 1 87 ? -2.121 -12.984 -10.159 1.00 96.19 87 LEU A O 1
ATOM 697 N N . SER A 1 88 ? -0.020 -13.613 -10.639 1.00 95.69 88 SER A N 1
ATOM 698 C CA . SER A 1 88 ? -0.380 -14.967 -11.070 1.00 95.69 88 SER A CA 1
ATOM 699 C C . SER A 1 88 ? -0.852 -15.856 -9.913 1.00 95.69 88 SER A C 1
ATOM 701 O O . SER A 1 88 ? -1.722 -16.709 -10.102 1.00 95.69 88 SER A O 1
ATOM 703 N N . GLY A 1 89 ? -0.300 -15.639 -8.713 1.00 92.69 89 GLY A N 1
ATOM 704 C CA . GLY A 1 89 ? -0.603 -16.411 -7.507 1.00 92.69 89 GLY A CA 1
ATOM 705 C C . GLY A 1 89 ? -1.668 -15.789 -6.599 1.00 92.69 89 GLY A C 1
ATOM 706 O O . GLY A 1 89 ? -2.170 -16.462 -5.695 1.00 92.69 89 GLY A O 1
ATOM 707 N N . THR A 1 90 ? -2.032 -14.524 -6.821 1.00 95.19 90 THR A N 1
ATOM 708 C CA . THR A 1 90 ? -2.865 -13.751 -5.890 1.00 95.19 90 THR A CA 1
ATOM 709 C C . THR A 1 90 ? -4.329 -13.689 -6.326 1.00 95.19 90 THR A C 1
ATOM 711 O O . THR A 1 90 ? -4.663 -13.411 -7.476 1.00 95.19 90 THR A O 1
ATOM 714 N N . ALA A 1 91 ? -5.248 -13.907 -5.379 1.00 95.06 91 ALA A N 1
ATOM 715 C CA . ALA A 1 91 ? -6.681 -13.798 -5.638 1.00 95.06 91 ALA A CA 1
ATOM 716 C C . ALA A 1 91 ? -7.085 -12.364 -6.031 1.00 95.06 91 ALA A C 1
ATOM 718 O O . ALA A 1 91 ? -6.671 -11.393 -5.398 1.00 95.06 91 ALA A O 1
ATOM 719 N N . SER A 1 92 ? -7.985 -12.223 -7.009 1.00 93.62 92 SER A N 1
ATOM 720 C CA . SER A 1 92 ? -8.416 -10.918 -7.543 1.00 93.62 92 SER A CA 1
ATOM 721 C C . SER A 1 92 ? -8.973 -9.955 -6.486 1.00 93.62 92 SER A C 1
ATOM 723 O O . SER A 1 92 ? -8.777 -8.747 -6.589 1.00 93.62 92 SER A O 1
ATOM 725 N N . ALA A 1 93 ? -9.625 -10.472 -5.440 1.00 95.00 93 ALA A N 1
ATOM 726 C CA . ALA A 1 93 ? -10.110 -9.661 -4.324 1.00 95.00 93 ALA A CA 1
ATOM 727 C C . ALA A 1 93 ? -8.969 -9.015 -3.516 1.00 95.00 93 ALA A C 1
ATOM 729 O O . ALA A 1 93 ? -9.107 -7.874 -3.076 1.00 95.00 93 ALA A O 1
ATOM 730 N N . LEU A 1 94 ? -7.842 -9.716 -3.350 1.00 96.25 94 LEU A N 1
ATOM 731 C CA . LEU A 1 94 ? -6.655 -9.176 -2.681 1.00 96.25 94 LEU A CA 1
ATOM 732 C C . LEU A 1 94 ? -5.957 -8.147 -3.572 1.00 96.25 94 LEU A C 1
ATOM 734 O O . LEU A 1 94 ? -5.606 -7.078 -3.091 1.00 96.25 94 LEU A O 1
ATOM 738 N N . VAL A 1 95 ? -5.878 -8.392 -4.885 1.00 96.94 95 VAL A N 1
ATOM 739 C CA . VAL A 1 95 ? -5.364 -7.402 -5.851 1.00 96.94 95 VAL A CA 1
ATOM 740 C C . VAL A 1 95 ? -6.204 -6.119 -5.833 1.00 96.94 95 VAL A C 1
ATOM 742 O O . VAL A 1 95 ? -5.659 -5.015 -5.826 1.00 96.94 95 VAL A O 1
ATOM 745 N N . ALA A 1 96 ? -7.534 -6.233 -5.772 1.00 95.81 96 ALA A N 1
ATOM 746 C CA . ALA A 1 96 ? -8.420 -5.075 -5.661 1.00 95.81 96 ALA A CA 1
ATOM 747 C C . ALA A 1 96 ? -8.199 -4.302 -4.349 1.00 95.81 96 ALA A C 1
ATOM 749 O O . ALA A 1 96 ? -8.182 -3.070 -4.353 1.00 95.81 96 ALA A O 1
ATOM 750 N N . ARG A 1 97 ? -7.989 -5.015 -3.236 1.00 97.19 97 ARG A N 1
ATOM 751 C CA . ARG A 1 97 ? -7.666 -4.409 -1.940 1.00 97.19 97 ARG A CA 1
ATOM 752 C C . ARG A 1 97 ? -6.318 -3.686 -1.969 1.00 97.19 97 ARG A C 1
ATOM 754 O O . ARG A 1 97 ? -6.275 -2.512 -1.620 1.00 97.19 97 ARG A O 1
ATOM 761 N N . LEU A 1 98 ? -5.269 -4.346 -2.455 1.00 98.06 98 LEU A N 1
ATOM 762 C CA . LEU A 1 98 ? -3.942 -3.767 -2.676 1.00 98.06 98 LEU A CA 1
ATOM 763 C C . LEU A 1 98 ? -4.018 -2.489 -3.522 1.00 98.06 98 LEU A C 1
ATOM 765 O O . LEU A 1 98 ? -3.397 -1.484 -3.190 1.00 98.06 98 LEU A O 1
ATOM 769 N N . THR A 1 99 ? -4.809 -2.511 -4.599 1.00 98.06 99 THR A N 1
ATOM 770 C CA . THR A 1 99 ? -5.016 -1.336 -5.460 1.00 98.06 99 THR A CA 1
ATOM 771 C C . THR A 1 99 ? -5.578 -0.163 -4.652 1.00 98.06 99 THR A C 1
ATOM 773 O O . THR A 1 99 ? -5.077 0.956 -4.753 1.00 98.06 99 THR A O 1
ATOM 776 N N . GLY A 1 100 ? -6.585 -0.417 -3.809 1.00 97.19 100 GLY A N 1
ATOM 777 C CA . GLY A 1 100 ? -7.154 0.589 -2.909 1.00 97.19 100 GLY A CA 1
ATOM 778 C C . GLY A 1 100 ? -6.145 1.121 -1.887 1.00 97.19 100 GLY A C 1
ATOM 779 O O . GLY A 1 100 ? -6.011 2.334 -1.750 1.00 97.19 100 GLY A O 1
ATOM 780 N N . GLU A 1 101 ? -5.403 0.229 -1.230 1.00 98.06 101 GLU A N 1
ATOM 781 C CA . GLU A 1 101 ? -4.361 0.572 -0.250 1.00 98.06 101 GLU A CA 1
ATOM 782 C C . GLU A 1 101 ? -3.264 1.454 -0.863 1.00 98.06 101 GLU A C 1
ATOM 784 O O . GLU A 1 101 ? -2.842 2.439 -0.258 1.00 98.06 101 GLU A O 1
ATOM 789 N N . LEU A 1 102 ? -2.848 1.161 -2.096 1.00 97.50 102 LEU A N 1
ATOM 790 C CA . LEU A 1 102 ? -1.834 1.942 -2.797 1.00 97.50 102 LEU A CA 1
ATOM 791 C C . LEU A 1 102 ? -2.332 3.343 -3.184 1.00 97.50 102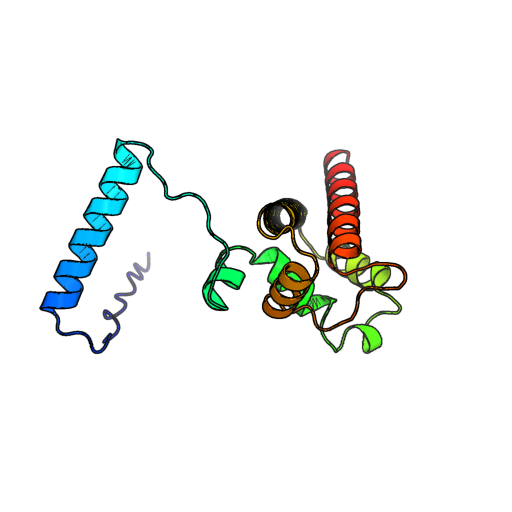 LEU A C 1
ATOM 793 O O . LEU A 1 102 ? -1.608 4.326 -3.018 1.00 97.50 102 LEU A O 1
ATOM 797 N N . HIS A 1 103 ? -3.577 3.465 -3.653 1.00 96.94 103 HIS A N 1
ATOM 798 C CA . HIS A 1 103 ? -4.186 4.775 -3.900 1.00 96.94 103 HIS A CA 1
ATOM 799 C C . HIS A 1 103 ? -4.360 5.587 -2.613 1.00 96.94 103 HIS A C 1
ATOM 801 O O . HIS A 1 103 ? -4.156 6.801 -2.621 1.00 96.94 103 HIS A O 1
ATOM 807 N N . GLU A 1 104 ? -4.719 4.928 -1.512 1.00 96.06 104 GLU A N 1
ATOM 808 C CA . GLU A 1 104 ? -4.815 5.563 -0.204 1.00 96.06 104 GLU A CA 1
ATOM 809 C C . GLU A 1 104 ? -3.452 6.079 0.269 1.00 96.06 104 GLU A C 1
ATOM 811 O O . GLU A 1 104 ? -3.364 7.233 0.687 1.00 96.06 104 GLU A O 1
ATOM 816 N N . LEU A 1 105 ? -2.388 5.279 0.146 1.00 96.56 105 LEU A N 1
ATOM 817 C CA . LEU A 1 105 ? -1.029 5.692 0.500 1.00 96.56 105 LEU A CA 1
ATOM 818 C C . LEU A 1 105 ? -0.603 6.950 -0.272 1.00 96.56 105 LEU A C 1
ATOM 820 O O . LEU A 1 105 ? -0.155 7.921 0.336 1.00 96.56 105 LEU A O 1
ATOM 824 N N . LEU A 1 106 ? -0.796 6.951 -1.595 1.00 95.81 106 LEU A N 1
ATOM 825 C CA . LEU A 1 106 ? -0.448 8.079 -2.470 1.00 95.81 106 LEU A CA 1
ATOM 826 C C . LEU A 1 106 ? -1.237 9.356 -2.138 1.00 95.81 106 LEU A C 1
ATOM 828 O O . LEU A 1 106 ? -0.729 10.461 -2.313 1.00 95.81 106 LEU A O 1
ATOM 832 N N . ALA A 1 107 ? -2.478 9.223 -1.665 1.00 94.12 107 ALA A N 1
ATOM 833 C CA . ALA A 1 107 ? -3.283 10.361 -1.226 1.00 94.12 107 ALA A CA 1
ATOM 834 C C . ALA A 1 107 ? -2.884 10.863 0.172 1.00 94.12 107 ALA A C 1
ATOM 836 O O . ALA A 1 107 ? -3.000 12.056 0.454 1.00 94.12 107 ALA A O 1
ATOM 837 N N . LEU A 1 108 ? -2.441 9.956 1.045 1.00 94.31 108 LEU A N 1
ATOM 838 C CA . LEU A 1 108 ? -2.084 10.246 2.431 1.00 94.31 108 LEU A CA 1
ATOM 839 C C . LEU A 1 108 ? -0.689 10.871 2.562 1.00 94.31 108 LEU A C 1
ATOM 841 O O . LEU A 1 108 ? -0.485 11.715 3.432 1.00 94.31 108 LEU A O 1
ATOM 845 N N . VAL A 1 109 ? 0.253 10.475 1.701 1.00 93.56 109 VAL A N 1
ATOM 846 C CA . VAL A 1 109 ? 1.661 10.895 1.745 1.00 93.56 109 VAL A CA 1
ATOM 847 C C . VAL A 1 109 ? 2.062 11.522 0.401 1.00 93.56 109 VAL A C 1
ATOM 849 O O . VAL A 1 109 ? 2.548 10.824 -0.487 1.00 93.56 109 VAL A O 1
ATOM 852 N N . PRO A 1 110 ? 1.833 12.837 0.211 1.00 88.75 110 PRO A N 1
ATOM 853 C CA . PRO A 1 110 ? 2.054 13.500 -1.076 1.00 88.75 110 PRO A CA 1
ATOM 854 C C . PRO A 1 110 ? 3.522 13.860 -1.357 1.00 88.75 110 PRO A C 1
ATOM 856 O O . PRO A 1 110 ? 3.851 14.204 -2.492 1.00 88.75 110 PRO A O 1
ATOM 859 N N . ASP A 1 111 ? 4.386 13.844 -0.341 1.00 94.19 111 ASP A N 1
ATOM 860 C CA . ASP A 1 111 ? 5.817 14.112 -0.493 1.00 94.19 111 ASP A CA 1
ATOM 861 C C . ASP A 1 111 ? 6.574 12.836 -0.897 1.00 94.19 111 ASP A C 1
ATOM 863 O O . ASP A 1 111 ? 6.367 11.773 -0.319 1.00 94.19 111 ASP A O 1
ATOM 867 N N . ASP A 1 112 ? 7.455 12.936 -1.898 1.00 94.00 112 ASP A N 1
ATOM 868 C CA . ASP A 1 112 ? 8.169 11.783 -2.472 1.00 94.00 112 ASP A CA 1
ATOM 869 C C . ASP A 1 112 ? 9.168 11.158 -1.481 1.00 94.00 112 ASP A C 1
ATOM 871 O O . ASP A 1 112 ? 9.318 9.936 -1.459 1.00 94.00 112 ASP A O 1
ATOM 875 N N . ALA A 1 113 ? 9.809 11.962 -0.622 1.00 94.88 113 ALA A N 1
ATOM 876 C CA . ALA A 1 113 ? 10.756 11.459 0.370 1.00 94.88 113 ALA A CA 1
ATOM 877 C C . ALA A 1 113 ? 10.032 10.770 1.536 1.00 94.88 113 ALA A C 1
ATOM 879 O O . ALA A 1 113 ? 10.438 9.681 1.950 1.00 94.88 113 ALA A O 1
ATOM 880 N N . ASP A 1 114 ? 8.935 11.356 2.020 1.00 94.81 114 ASP A N 1
ATOM 881 C CA . ASP A 1 114 ? 8.093 10.724 3.041 1.00 94.81 114 ASP A CA 1
ATOM 882 C C . ASP A 1 114 ? 7.441 9.439 2.509 1.00 94.81 114 ASP A C 1
ATOM 884 O O . ASP A 1 114 ? 7.338 8.443 3.227 1.00 94.81 114 ASP A O 1
ATOM 888 N N . LEU A 1 115 ? 7.054 9.417 1.231 1.00 95.81 115 LEU A N 1
ATOM 889 C CA . LEU A 1 115 ? 6.494 8.234 0.585 1.00 95.81 115 LEU A CA 1
ATOM 890 C C . LEU A 1 115 ? 7.539 7.123 0.426 1.00 95.81 115 LEU A C 1
ATOM 892 O O . LEU A 1 115 ? 7.220 5.953 0.636 1.00 95.81 115 LEU A O 1
ATOM 896 N N . ALA A 1 116 ? 8.791 7.470 0.117 1.00 96.12 116 ALA A N 1
ATOM 897 C CA . ALA A 1 116 ? 9.894 6.512 0.104 1.00 96.12 116 ALA A CA 1
ATOM 898 C C . ALA A 1 116 ? 10.124 5.898 1.496 1.00 96.12 116 ALA A C 1
ATOM 900 O O . ALA A 1 116 ? 10.301 4.685 1.616 1.00 96.12 116 ALA A O 1
ATOM 901 N N . LEU A 1 117 ? 10.062 6.712 2.557 1.00 96.12 117 LEU A N 1
ATOM 902 C CA . LEU A 1 117 ? 10.175 6.234 3.936 1.00 96.12 117 LEU A CA 1
ATOM 903 C C . LEU A 1 117 ? 8.996 5.335 4.335 1.00 96.12 117 LEU A C 1
ATOM 905 O O . LEU A 1 117 ? 9.197 4.304 4.982 1.00 96.12 117 LEU A O 1
ATOM 909 N N . ALA A 1 118 ? 7.776 5.700 3.942 1.00 96.44 118 ALA A N 1
ATOM 910 C CA . ALA A 1 118 ? 6.587 4.887 4.168 1.00 96.44 118 ALA A CA 1
ATOM 911 C C . ALA A 1 118 ? 6.688 3.535 3.445 1.00 96.44 118 ALA A C 1
ATOM 913 O O . ALA A 1 118 ? 6.461 2.495 4.060 1.00 96.44 118 ALA A O 1
ATOM 914 N N . ALA A 1 119 ? 7.102 3.529 2.175 1.00 97.25 119 ALA A N 1
ATOM 915 C CA . ALA A 1 119 ? 7.298 2.305 1.402 1.00 97.25 119 ALA A CA 1
ATOM 916 C C . ALA A 1 119 ? 8.377 1.402 2.019 1.00 97.25 119 ALA A C 1
ATOM 918 O O . ALA A 1 119 ? 8.159 0.201 2.154 1.00 97.25 119 ALA A O 1
ATOM 919 N N . ALA A 1 120 ? 9.496 1.976 2.473 1.00 97.19 120 ALA A N 1
ATOM 920 C CA . ALA A 1 120 ? 10.531 1.230 3.189 1.00 97.19 120 ALA A CA 1
ATOM 921 C C . ALA A 1 120 ? 10.016 0.662 4.521 1.00 97.19 120 ALA A C 1
ATOM 923 O O . ALA A 1 120 ? 10.307 -0.478 4.871 1.00 97.19 120 ALA A O 1
ATOM 924 N N . THR A 1 121 ? 9.185 1.420 5.246 1.00 97.31 121 THR A N 1
ATOM 925 C CA . THR A 1 121 ? 8.531 0.940 6.475 1.00 97.31 121 THR A CA 1
ATOM 926 C C . THR A 1 121 ? 7.581 -0.226 6.198 1.00 97.31 121 THR A C 1
ATOM 928 O O . THR A 1 121 ? 7.401 -1.068 7.069 1.00 97.31 121 THR A O 1
ATOM 931 N N . LEU A 1 122 ? 6.996 -0.292 5.001 1.00 97.75 122 LEU A N 1
ATOM 932 C CA . LEU A 1 122 ? 6.143 -1.386 4.529 1.00 97.75 122 LEU A CA 1
ATOM 933 C C . LEU A 1 122 ? 6.935 -2.548 3.896 1.00 97.75 122 LEU A C 1
ATOM 935 O O . LEU A 1 122 ? 6.325 -3.503 3.429 1.00 97.75 122 LEU A O 1
ATOM 939 N N . GLY A 1 123 ? 8.270 -2.489 3.883 1.00 97.31 123 GLY A N 1
ATOM 940 C CA . GLY A 1 123 ? 9.130 -3.586 3.431 1.00 97.31 123 GLY A CA 1
ATOM 941 C C . GLY A 1 123 ? 9.726 -3.433 2.032 1.00 97.31 123 GLY A C 1
ATOM 942 O O . GLY A 1 123 ? 10.337 -4.378 1.552 1.00 97.31 123 GLY A O 1
ATOM 943 N N . LEU A 1 124 ? 9.589 -2.278 1.368 1.00 97.81 124 LEU A N 1
ATOM 944 C CA . LEU A 1 124 ? 10.313 -2.023 0.118 1.00 97.81 124 LEU A CA 1
ATOM 945 C C . LEU A 1 124 ? 11.811 -1.870 0.403 1.00 97.81 124 LEU A C 1
ATOM 947 O O . LEU A 1 124 ? 12.226 -0.912 1.057 1.00 97.81 124 LEU A O 1
ATOM 951 N N . GLU A 1 125 ? 12.626 -2.766 -0.142 1.00 97.31 125 GLU A N 1
ATOM 952 C CA . GLU A 1 125 ? 14.080 -2.755 0.065 1.00 97.31 125 GLU A CA 1
ATOM 953 C C . GLU A 1 125 ? 14.872 -2.569 -1.236 1.00 97.31 125 GLU A C 1
ATOM 955 O O . GLU A 1 125 ? 16.054 -2.218 -1.198 1.00 97.31 125 GLU A O 1
ATOM 960 N N . VAL A 1 126 ? 14.227 -2.727 -2.396 1.00 96.94 126 VAL A N 1
ATOM 961 C CA . VAL A 1 126 ? 14.828 -2.416 -3.700 1.00 96.94 126 VAL A CA 1
ATOM 962 C C . VAL A 1 126 ? 14.536 -0.988 -4.141 1.00 96.94 126 VAL A C 1
ATOM 964 O O . VAL A 1 126 ? 13.526 -0.376 -3.792 1.00 96.94 126 VAL A O 1
ATOM 967 N N . GLN A 1 127 ? 15.452 -0.437 -4.935 1.00 94.94 127 GLN A N 1
ATOM 968 C CA . GLN A 1 127 ? 15.236 0.859 -5.562 1.00 94.94 127 GLN A CA 1
ATOM 969 C C . GLN A 1 127 ? 14.291 0.719 -6.757 1.00 94.94 127 GLN A C 1
ATOM 971 O O . GLN A 1 127 ? 14.452 -0.228 -7.530 1.00 94.94 127 GLN A O 1
ATOM 976 N N . PRO A 1 128 ? 13.387 1.692 -6.974 1.00 94.06 128 PRO A N 1
ATOM 977 C CA . PRO A 1 128 ? 12.583 1.744 -8.183 1.00 94.06 128 PRO A CA 1
ATOM 978 C C . PRO A 1 128 ? 13.438 1.628 -9.454 1.00 94.06 128 PRO A C 1
ATOM 980 O O . PRO A 1 128 ? 14.541 2.190 -9.510 1.00 94.06 128 PRO A O 1
ATOM 983 N N . PRO A 1 129 ? 12.939 0.960 -10.508 1.00 94.06 129 PRO A N 1
ATOM 984 C CA . PRO A 1 129 ? 13.665 0.879 -11.762 1.00 94.06 129 PRO A CA 1
ATOM 985 C C . PRO A 1 129 ? 13.785 2.282 -12.390 1.00 94.06 129 PRO A C 1
ATOM 987 O O . PRO A 1 129 ? 12.804 3.036 -12.425 1.00 94.06 129 PRO A O 1
ATOM 990 N N . PRO A 1 130 ? 14.959 2.669 -12.926 1.00 91.50 130 PRO A N 1
ATOM 991 C CA . PRO A 1 130 ? 15.094 3.922 -13.660 1.00 91.50 130 PRO A CA 1
ATOM 992 C C . PRO A 1 130 ? 14.098 3.990 -14.833 1.00 91.50 130 PRO A C 1
ATOM 994 O O . PRO A 1 130 ? 13.909 2.985 -15.520 1.00 91.50 130 PRO A O 1
ATOM 997 N N . PRO A 1 131 ? 13.490 5.156 -15.126 1.00 93.88 131 PRO A N 1
ATOM 998 C CA . PRO A 1 131 ? 13.795 6.488 -14.598 1.00 93.88 131 PRO A CA 1
ATOM 999 C C . PRO A 1 131 ? 12.901 6.925 -13.421 1.00 93.88 131 PRO A C 1
ATOM 1001 O O . PRO A 1 131 ? 12.789 8.126 -13.168 1.00 93.88 131 PRO A O 1
ATOM 1004 N N . TYR A 1 132 ? 12.206 6.007 -12.749 1.00 95.94 132 TYR A N 1
ATOM 1005 C CA . TYR A 1 132 ? 11.187 6.391 -11.780 1.00 95.94 132 TYR A CA 1
ATOM 1006 C C . TYR A 1 132 ? 11.775 6.904 -10.458 1.00 95.94 132 TYR A C 1
ATOM 1008 O O . TYR A 1 132 ? 12.730 6.347 -9.922 1.00 95.94 132 TYR A O 1
ATOM 1016 N N . THR A 1 133 ? 11.150 7.946 -9.903 1.00 94.19 133 THR A N 1
ATOM 1017 C CA . THR A 1 133 ? 11.223 8.229 -8.460 1.00 94.19 133 THR A CA 1
ATOM 1018 C C . THR A 1 133 ? 10.309 7.254 -7.700 1.00 94.19 133 THR A C 1
ATOM 1020 O O . THR A 1 133 ? 9.444 6.633 -8.330 1.00 94.19 133 THR A O 1
ATOM 1023 N N . PRO A 1 134 ? 10.428 7.129 -6.365 1.00 92.56 134 PRO A N 1
ATOM 1024 C CA . PRO A 1 134 ? 9.515 6.320 -5.558 1.00 92.56 134 PRO A CA 1
ATOM 1025 C C . PRO A 1 134 ? 8.032 6.621 -5.812 1.00 92.56 134 PRO A C 1
ATOM 1027 O O . PRO A 1 134 ? 7.276 5.701 -6.125 1.00 92.56 134 PRO A O 1
ATOM 1030 N N . ALA A 1 135 ? 7.605 7.891 -5.789 1.00 93.62 135 ALA A N 1
ATOM 1031 C CA . ALA A 1 135 ? 6.208 8.241 -6.058 1.00 93.62 135 ALA A CA 1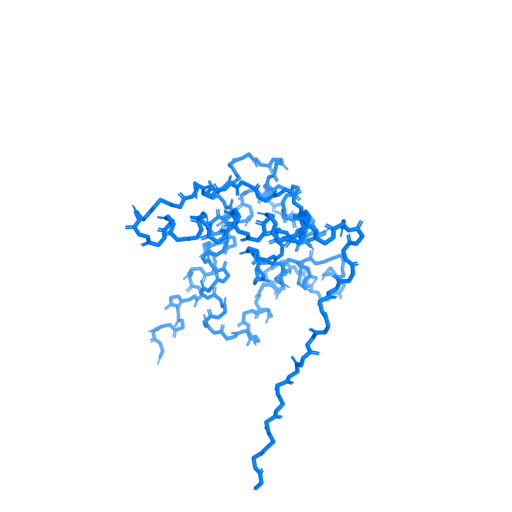
ATOM 1032 C C . ALA A 1 135 ? 5.779 7.906 -7.487 1.00 93.62 135 ALA A C 1
ATOM 1034 O O . ALA A 1 135 ? 4.664 7.422 -7.708 1.00 93.62 135 ALA A O 1
ATOM 1035 N N . ALA A 1 136 ? 6.658 8.141 -8.465 1.00 95.94 136 ALA A N 1
ATOM 1036 C CA . ALA A 1 136 ? 6.367 7.837 -9.859 1.00 95.94 136 ALA A CA 1
ATOM 1037 C C . ALA A 1 136 ? 6.206 6.326 -10.081 1.00 95.94 136 ALA A C 1
ATOM 1039 O O . ALA A 1 136 ? 5.299 5.904 -10.799 1.00 95.94 136 ALA A O 1
ATOM 1040 N N . TRP A 1 137 ? 7.035 5.512 -9.427 1.00 97.19 137 TRP A N 1
ATOM 1041 C CA . TRP A 1 137 ? 6.958 4.060 -9.518 1.00 97.19 137 TRP A CA 1
ATOM 1042 C C . TRP A 1 137 ? 5.736 3.491 -8.794 1.00 97.19 137 TRP A C 1
ATOM 1044 O O . TRP A 1 137 ? 5.010 2.690 -9.374 1.00 97.19 137 TRP A O 1
ATOM 1054 N N . LEU A 1 138 ? 5.421 3.960 -7.585 1.00 96.81 138 LEU A N 1
ATOM 1055 C CA . LEU A 1 138 ? 4.201 3.549 -6.880 1.00 96.81 138 LEU A CA 1
ATOM 1056 C C . LEU A 1 138 ? 2.929 3.954 -7.648 1.00 96.81 138 LEU A C 1
ATOM 1058 O O . LEU A 1 138 ? 1.973 3.185 -7.729 1.00 96.81 138 LEU A O 1
ATOM 1062 N N . SER A 1 139 ? 2.931 5.119 -8.300 1.00 96.19 139 SER A N 1
ATOM 1063 C CA . SER A 1 139 ? 1.838 5.529 -9.199 1.00 96.19 139 SER A CA 1
ATOM 1064 C C . SER A 1 139 ? 1.738 4.632 -10.440 1.00 96.19 139 SER A C 1
ATOM 1066 O O . SER A 1 139 ? 0.639 4.315 -10.911 1.00 96.19 139 SER A O 1
ATOM 1068 N N . HIS A 1 140 ? 2.884 4.203 -10.972 1.00 96.56 140 HIS A N 1
ATOM 1069 C CA . HIS A 1 140 ? 2.945 3.246 -12.070 1.00 96.56 140 HIS A CA 1
ATOM 1070 C C . HIS A 1 140 ? 2.376 1.879 -11.656 1.00 96.56 140 HIS A C 1
ATOM 1072 O O . HIS A 1 140 ? 1.504 1.357 -12.353 1.00 96.56 140 HIS A O 1
ATOM 1078 N N . LEU A 1 141 ? 2.761 1.359 -10.484 1.00 96.81 141 LEU A N 1
ATOM 1079 C CA . LEU A 1 141 ? 2.195 0.135 -9.909 1.00 96.81 141 LEU A CA 1
ATOM 1080 C C . LEU A 1 141 ? 0.674 0.238 -9.740 1.00 96.81 141 LEU A C 1
ATOM 1082 O O . LEU A 1 141 ? -0.043 -0.666 -10.160 1.00 96.81 141 LEU A O 1
ATOM 1086 N N . ALA A 1 142 ? 0.154 1.352 -9.215 1.00 96.25 142 ALA A N 1
ATOM 1087 C CA . ALA A 1 142 ? -1.293 1.553 -9.060 1.00 96.25 142 ALA A CA 1
ATOM 1088 C C . ALA A 1 142 ? -2.043 1.463 -10.400 1.00 96.25 142 ALA A C 1
ATOM 1090 O O . ALA A 1 142 ? -3.122 0.869 -10.496 1.00 96.25 142 ALA A O 1
ATOM 1091 N N . THR A 1 143 ? -1.439 2.007 -11.458 1.00 96.19 143 THR A N 1
ATOM 1092 C CA . THR A 1 143 ? -1.986 1.940 -12.818 1.00 96.19 143 THR A CA 1
ATOM 1093 C C . THR A 1 143 ? -1.982 0.504 -13.348 1.00 96.19 143 THR A C 1
ATOM 1095 O O . THR A 1 143 ? -2.992 0.048 -13.889 1.00 96.19 143 THR A O 1
ATOM 1098 N N . ALA A 1 144 ? -0.880 -0.227 -13.160 1.00 95.06 144 ALA A N 1
ATOM 1099 C CA . ALA A 1 144 ? -0.756 -1.623 -13.576 1.00 95.06 144 ALA A CA 1
ATOM 1100 C C . ALA A 1 144 ? -1.763 -2.534 -12.849 1.00 95.06 144 ALA A C 1
ATOM 1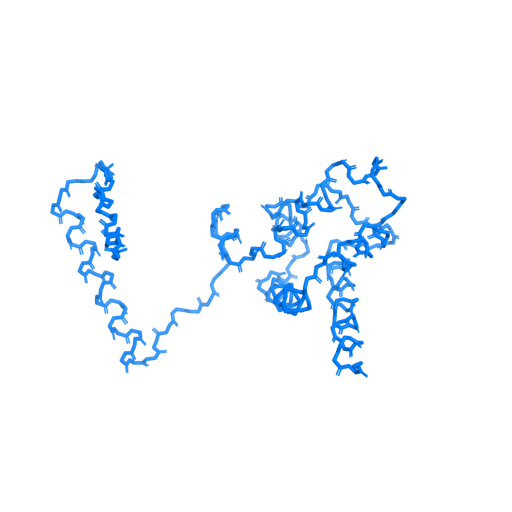102 O O . ALA A 1 144 ? -2.458 -3.328 -13.486 1.00 95.06 144 ALA A O 1
ATOM 1103 N N . LEU A 1 145 ? -1.914 -2.363 -11.534 1.00 95.50 145 LEU A N 1
ATOM 1104 C CA . LEU A 1 145 ? -2.857 -3.120 -10.706 1.00 95.50 145 LEU A CA 1
ATOM 1105 C C . LEU A 1 145 ? -4.316 -2.849 -11.093 1.00 95.50 145 LEU A C 1
ATOM 1107 O O . LEU A 1 145 ? -5.111 -3.783 -11.224 1.00 95.50 145 LEU A O 1
ATOM 1111 N N . THR A 1 146 ? -4.658 -1.588 -11.371 1.00 94.38 146 THR A N 1
ATOM 1112 C CA . THR A 1 146 ? -5.993 -1.213 -11.863 1.00 94.38 146 THR A CA 1
ATOM 1113 C C . THR A 1 146 ? -6.310 -1.894 -13.198 1.00 94.38 146 THR A C 1
ATOM 1115 O O . THR A 1 146 ? -7.415 -2.407 -13.393 1.00 94.38 146 THR A O 1
ATOM 1118 N N . ALA A 1 147 ? -5.339 -1.947 -14.115 1.00 91.50 147 ALA A N 1
ATOM 1119 C CA . ALA A 1 147 ? -5.500 -2.628 -15.396 1.00 91.50 147 ALA A CA 1
ATOM 1120 C C . ALA A 1 147 ? -5.674 -4.150 -15.227 1.00 91.50 147 ALA A C 1
ATOM 1122 O O . ALA A 1 147 ? -6.558 -4.739 -15.854 1.00 91.50 147 ALA A O 1
ATOM 1123 N N . ALA A 1 148 ? -4.889 -4.776 -14.343 1.00 88.19 148 ALA A N 1
ATOM 1124 C CA . ALA A 1 148 ? -4.992 -6.203 -14.036 1.00 88.19 148 ALA A CA 1
ATOM 1125 C C . ALA A 1 148 ? -6.356 -6.570 -13.417 1.00 88.19 148 ALA A C 1
ATOM 1127 O O . ALA A 1 148 ? -6.986 -7.548 -13.828 1.00 88.19 148 ALA A O 1
ATOM 1128 N N . GLY A 1 149 ? -6.864 -5.749 -12.491 1.00 81.00 149 GLY A N 1
ATOM 1129 C CA . GLY A 1 149 ? -8.194 -5.924 -11.899 1.00 81.00 149 GLY A CA 1
ATOM 1130 C C . GLY A 1 149 ? -9.333 -5.783 -12.916 1.00 81.00 149 GLY A C 1
ATOM 1131 O O . GLY A 1 149 ? -10.309 -6.532 -12.865 1.00 81.00 149 GLY A O 1
ATOM 1132 N N . GLY A 1 150 ? -9.190 -4.874 -13.888 1.00 72.81 150 GLY A N 1
ATOM 1133 C CA . GLY A 1 150 ? -10.143 -4.713 -14.990 1.00 72.81 150 GLY A CA 1
ATOM 1134 C C . GLY A 1 150 ? -10.198 -5.917 -15.937 1.00 72.81 150 GLY A C 1
ATOM 1135 O O . GLY A 1 150 ? -11.280 -6.290 -16.388 1.00 72.81 150 GLY A O 1
ATOM 1136 N N . ALA A 1 151 ? -9.059 -6.563 -16.201 1.00 67.62 151 ALA A N 1
ATOM 1137 C CA . ALA A 1 151 ? -8.996 -7.766 -17.035 1.00 67.62 151 ALA A CA 1
ATOM 1138 C C . ALA A 1 151 ? -9.671 -8.982 -16.368 1.00 67.62 151 ALA A C 1
ATOM 1140 O O . ALA A 1 151 ? -10.357 -9.754 -17.039 1.00 67.62 151 ALA A O 1
ATOM 1141 N N . ALA A 1 152 ? -9.541 -9.119 -15.044 1.00 59.75 152 ALA A N 1
ATOM 1142 C CA . ALA A 1 152 ? -10.148 -10.212 -14.281 1.00 59.75 152 ALA A CA 1
ATOM 1143 C C . ALA A 1 152 ? -11.684 -10.117 -14.173 1.00 59.75 152 ALA A C 1
ATOM 1145 O O . ALA A 1 152 ? -12.345 -11.136 -14.009 1.00 59.75 152 ALA A O 1
ATOM 1146 N N . GLY A 1 153 ? -12.263 -8.914 -14.276 1.00 54.56 153 GLY A N 1
ATOM 1147 C CA . GLY A 1 153 ? -13.718 -8.705 -14.261 1.00 54.56 153 GLY A CA 1
ATOM 1148 C C . GLY A 1 153 ? -14.417 -8.905 -15.614 1.00 54.56 153 GLY A C 1
ATOM 1149 O O . GLY A 1 153 ? -15.644 -8.851 -15.672 1.00 54.56 153 GLY A O 1
ATOM 1150 N N . ALA A 1 154 ? -13.656 -9.099 -16.696 1.00 54.19 154 ALA A N 1
ATOM 1151 C CA . ALA A 1 154 ? -14.162 -9.236 -18.065 1.00 54.19 154 ALA A CA 1
ATOM 1152 C C . ALA A 1 154 ? -14.138 -10.683 -18.606 1.00 54.19 154 ALA A C 1
ATOM 1154 O O . ALA A 1 154 ? -14.499 -10.893 -19.766 1.00 54.19 154 ALA A O 1
ATOM 1155 N N . SER A 1 155 ? -13.709 -11.654 -17.789 1.00 45.03 155 SER A N 1
ATOM 1156 C CA . SER A 1 155 ? -13.670 -13.096 -18.105 1.00 45.03 155 SER A CA 1
ATOM 1157 C C . SER A 1 155 ? -14.749 -13.860 -17.346 1.00 45.03 155 SER A C 1
ATOM 1159 O O . SER A 1 155 ? -15.296 -14.821 -17.930 1.00 45.03 155 SER A O 1
#